Protein AF-T1AJT7-F1 (afdb_monomer)

Solvent-accessible surface area (backbone atoms only — not comparable to full-atom values): 5073 Å² total; per-residue (Å²): 135,72,56,91,92,53,91,62,102,58,88,77,75,61,66,82,72,67,49,92,99,41,74,71,50,74,67,51,51,55,50,36,53,53,48,47,65,69,42,42,77,70,52,47,57,57,51,44,39,41,63,76,67,43,60,82,60,76,100,59,90,48,68,71,60,49,53,54,51,52,52,50,54,39,59,76,67,72,110

Foldseek 3Di:
DDDAPDDDPDDDLDQHDADVVRGDDPVSVVSNVVSCVVCCVPVVLVVCCCPVVVLVDDPDDDPVVNVVSVVVSCVVVVD

pLDDT: mean 83.84, std 8.16, range [51.5, 93.31]

Organism: NCBI:txid410659

Structure (mmCIF, N/CA/C/O backbone):
data_AF-T1AJT7-F1
#
_entry.id   AF-T1AJT7-F1
#
loop_
_atom_site.group_PDB
_atom_site.id
_atom_site.type_symbol
_atom_site.label_atom_id
_atom_site.label_alt_id
_atom_site.label_comp_id
_atom_site.label_asym_id
_atom_site.label_entity_id
_atom_site.label_seq_id
_atom_site.pdbx_PDB_ins_code
_atom_site.Cartn_x
_atom_site.Cartn_y
_atom_site.Cartn_z
_atom_site.occupancy
_atom_site.B_iso_or_equiv
_atom_site.auth_seq_id
_atom_site.auth_comp_id
_atom_site.auth_asym_id
_atom_site.auth_atom_id
_atom_site.pdbx_PDB_model_num
ATOM 1 N N . LYS A 1 1 ? 11.057 4.263 -1.561 1.00 51.50 1 LYS A N 1
ATOM 2 C CA . LYS A 1 1 ? 10.191 4.461 -2.753 1.00 51.50 1 LYS A CA 1
ATOM 3 C C . LYS A 1 1 ? 11.127 4.539 -3.949 1.00 51.50 1 LYS A C 1
ATOM 5 O O . LYS A 1 1 ? 11.917 5.468 -3.976 1.00 51.50 1 LYS A O 1
ATOM 10 N N . GLY A 1 2 ? 11.133 3.546 -4.837 1.00 60.06 2 GLY A N 1
ATOM 11 C CA . GLY A 1 2 ? 11.917 3.631 -6.072 1.00 60.06 2 GLY A CA 1
ATOM 12 C C . GLY A 1 2 ? 11.113 4.382 -7.126 1.00 60.06 2 GLY A C 1
ATOM 13 O O . GLY A 1 2 ? 9.919 4.108 -7.293 1.00 60.06 2 GLY A O 1
ATOM 14 N N . TYR A 1 3 ? 11.727 5.370 -7.768 1.00 6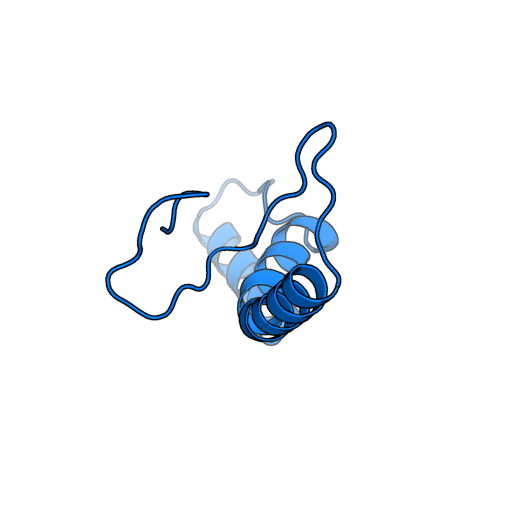5.00 3 TYR A N 1
ATOM 15 C CA . TYR A 1 3 ? 11.129 6.059 -8.902 1.00 65.00 3 TYR A CA 1
ATOM 16 C C . TYR A 1 3 ? 11.478 5.292 -10.181 1.00 65.00 3 TYR A C 1
ATOM 18 O O . TYR A 1 3 ? 12.513 4.637 -10.280 1.00 65.00 3 TYR A O 1
ATOM 26 N N . SER A 1 4 ? 10.579 5.320 -11.163 1.00 64.38 4 SER A N 1
ATOM 27 C CA . SER A 1 4 ? 10.823 4.650 -12.443 1.00 64.38 4 SER A CA 1
ATOM 28 C C . SER A 1 4 ? 12.028 5.302 -13.124 1.00 64.38 4 SER A C 1
ATOM 30 O O . SER A 1 4 ? 11.970 6.494 -13.406 1.00 64.38 4 SER A O 1
ATOM 32 N N . GLY A 1 5 ? 13.091 4.535 -13.377 1.00 66.62 5 GLY A N 1
ATOM 33 C CA . GLY A 1 5 ? 14.322 5.032 -14.005 1.00 66.62 5 GLY A CA 1
ATOM 34 C C . GLY A 1 5 ? 15.360 5.629 -13.046 1.00 66.62 5 GLY A C 1
ATOM 35 O O . GLY A 1 5 ? 16.396 6.081 -13.518 1.00 66.62 5 GLY A O 1
ATOM 36 N N . SER A 1 6 ? 15.122 5.627 -11.728 1.00 72.62 6 SER A N 1
ATOM 37 C CA . SER A 1 6 ? 16.142 6.020 -10.744 1.00 72.62 6 SER A CA 1
ATOM 38 C C . SER A 1 6 ? 16.961 4.814 -10.296 1.00 72.62 6 SER A C 1
ATOM 40 O O . SER A 1 6 ? 16.373 3.797 -9.917 1.00 72.62 6 SER A O 1
ATOM 42 N N . GLU A 1 7 ? 18.285 4.947 -10.248 1.00 66.94 7 GLU A N 1
ATOM 43 C CA . GLU A 1 7 ? 19.143 3.934 -9.635 1.00 66.94 7 GLU A CA 1
ATOM 44 C C . GLU A 1 7 ? 18.827 3.792 -8.142 1.00 66.94 7 GLU A C 1
ATOM 46 O O . GLU A 1 7 ? 18.724 4.769 -7.397 1.00 66.94 7 GLU A O 1
ATOM 51 N N . THR A 1 8 ? 18.639 2.553 -7.696 1.00 72.94 8 THR A N 1
ATOM 52 C CA . THR A 1 8 ? 18.403 2.236 -6.288 1.00 72.94 8 THR A CA 1
ATOM 53 C C . THR A 1 8 ? 19.676 1.694 -5.661 1.00 72.94 8 THR A C 1
ATOM 55 O O . THR A 1 8 ? 20.241 0.728 -6.162 1.00 72.94 8 THR A O 1
ATOM 58 N N . GLN A 1 9 ? 20.063 2.222 -4.500 1.00 68.06 9 GLN A N 1
ATOM 59 C CA . GLN A 1 9 ? 21.228 1.759 -3.730 1.00 68.06 9 GLN A CA 1
ATOM 60 C C . GLN A 1 9 ? 21.042 0.369 -3.066 1.00 68.06 9 GLN A C 1
ATOM 62 O O . GLN A 1 9 ? 21.870 -0.052 -2.268 1.00 68.06 9 GLN A O 1
ATOM 67 N N . GLY A 1 10 ? 19.957 -0.358 -3.367 1.00 73.06 10 GLY A N 1
ATOM 68 C CA . GLY A 1 10 ? 19.619 -1.650 -2.757 1.00 73.06 10 GLY A CA 1
ATOM 69 C C . GLY A 1 10 ? 18.803 -2.553 -3.687 1.00 73.06 10 GLY A C 1
ATOM 70 O O . GLY A 1 10 ? 18.774 -2.342 -4.897 1.00 73.06 10 GLY A O 1
ATOM 71 N N . ILE A 1 11 ? 18.120 -3.565 -3.130 1.00 70.44 11 ILE A N 1
ATOM 72 C CA . ILE A 1 11 ? 17.287 -4.494 -3.917 1.00 70.44 11 ILE A CA 1
ATOM 73 C C . ILE A 1 11 ? 16.165 -3.714 -4.614 1.00 70.44 11 ILE A C 1
ATOM 75 O O . ILE A 1 11 ? 15.201 -3.282 -3.976 1.00 70.44 11 ILE A O 1
ATOM 79 N N . ASP A 1 12 ? 16.271 -3.581 -5.937 1.00 73.25 12 ASP A N 1
ATOM 80 C CA . ASP A 1 12 ? 15.285 -2.859 -6.733 1.00 73.25 12 ASP A CA 1
ATOM 81 C C . ASP A 1 12 ? 13.967 -3.641 -6.848 1.00 73.25 12 ASP A C 1
ATOM 83 O O . ASP A 1 12 ? 13.798 -4.554 -7.671 1.00 73.25 12 ASP A O 1
ATOM 87 N N . GLY A 1 13 ? 13.012 -3.261 -6.000 1.00 74.44 13 GLY A N 1
ATOM 88 C CA . GLY A 1 13 ? 11.628 -3.720 -6.048 1.00 74.44 13 GLY A CA 1
ATOM 89 C C . GLY A 1 13 ? 10.725 -2.879 -6.952 1.00 74.44 13 GLY A C 1
ATOM 90 O O . GLY A 1 13 ? 9.510 -3.065 -6.917 1.00 74.44 13 GLY A O 1
ATOM 91 N N . THR A 1 14 ? 11.242 -1.912 -7.703 1.00 82.19 14 THR A N 1
ATOM 92 C CA . THR A 1 14 ? 10.420 -1.050 -8.563 1.00 82.19 14 THR A CA 1
ATOM 93 C C . THR A 1 14 ? 9.894 -1.855 -9.750 1.00 82.19 14 THR A C 1
ATOM 95 O O . THR A 1 14 ? 10.624 -2.639 -10.351 1.00 82.19 14 THR A O 1
ATOM 98 N N . MET A 1 15 ? 8.599 -1.716 -10.053 1.00 84.62 15 MET A N 1
ATOM 99 C CA . MET A 1 15 ? 8.010 -2.383 -11.216 1.00 84.62 15 MET A CA 1
ATOM 100 C C . MET A 1 15 ? 8.369 -1.620 -12.486 1.00 84.62 15 MET A C 1
ATOM 102 O O . MET A 1 15 ? 8.243 -0.394 -12.527 1.00 84.62 15 MET A O 1
ATOM 106 N N . ASP A 1 16 ? 8.738 -2.362 -13.524 1.00 86.75 16 ASP A N 1
ATOM 107 C CA . ASP A 1 16 ? 8.948 -1.813 -14.858 1.00 86.75 16 ASP A CA 1
ATOM 108 C C . ASP A 1 16 ? 7.594 -1.387 -15.448 1.00 86.75 16 ASP A C 1
ATOM 110 O O . ASP A 1 16 ? 6.603 -2.114 -15.329 1.00 86.75 16 ASP A O 1
ATOM 114 N N . LYS A 1 17 ? 7.533 -0.211 -16.080 1.00 84.56 17 LYS A N 1
ATOM 115 C CA . LYS A 1 17 ? 6.307 0.326 -16.691 1.00 84.56 17 LYS A CA 1
ATOM 116 C C . LYS A 1 17 ? 6.404 0.268 -18.210 1.00 84.56 17 LYS A C 1
ATOM 118 O O . LYS A 1 17 ? 7.429 0.638 -18.773 1.00 84.56 17 LYS A O 1
ATOM 123 N N . ALA A 1 18 ? 5.323 -0.149 -18.865 1.00 86.25 18 ALA A N 1
ATOM 124 C CA . ALA A 1 18 ? 5.185 0.042 -20.304 1.00 86.25 18 ALA A CA 1
ATOM 125 C C . ALA A 1 18 ? 4.995 1.538 -20.604 1.00 86.25 18 ALA A C 1
ATOM 127 O O . ALA A 1 18 ? 4.284 2.233 -19.875 1.00 86.25 18 ALA A O 1
ATOM 128 N N . SER A 1 19 ? 5.610 2.017 -21.680 1.00 85.06 19 SER A N 1
ATOM 129 C CA . SER A 1 19 ? 5.455 3.381 -22.194 1.00 85.06 19 SER A CA 1
ATOM 130 C C . SER A 1 19 ? 4.916 3.336 -23.627 1.00 85.06 19 SER A C 1
ATOM 132 O O . SER A 1 19 ? 4.925 2.286 -24.277 1.00 85.06 19 SER A O 1
ATOM 134 N N . ARG A 1 20 ? 4.426 4.471 -24.141 1.00 86.25 20 ARG A N 1
ATOM 135 C CA . ARG A 1 20 ? 3.994 4.584 -25.539 1.00 86.25 20 ARG A CA 1
ATOM 136 C C . ARG A 1 20 ? 5.172 4.207 -26.448 1.00 86.25 20 ARG A C 1
ATOM 138 O O . ARG A 1 20 ? 6.270 4.739 -26.303 1.00 86.25 20 ARG A O 1
ATOM 145 N N . ASN A 1 21 ? 4.936 3.263 -27.357 1.00 83.94 21 ASN A N 1
ATOM 146 C CA . ASN A 1 21 ? 5.933 2.688 -28.271 1.00 83.94 21 ASN A CA 1
ATOM 147 C C . ASN A 1 21 ? 7.096 1.927 -27.599 1.00 83.94 21 ASN A C 1
ATOM 149 O O . ASN A 1 21 ? 8.038 1.547 -28.282 1.00 83.94 21 ASN A O 1
ATOM 153 N N . HIS A 1 22 ? 7.023 1.662 -26.290 1.00 84.62 22 HIS A N 1
ATOM 154 C CA . HIS A 1 22 ? 8.006 0.866 -25.550 1.00 84.62 22 HIS A CA 1
ATOM 155 C C . HIS A 1 22 ? 7.278 -0.169 -24.680 1.00 84.62 22 HIS A C 1
ATOM 157 O O . HIS A 1 22 ? 7.061 0.057 -23.480 1.00 84.62 22 HIS A O 1
ATOM 163 N N . PRO A 1 23 ? 6.837 -1.290 -25.284 1.00 87.31 23 PRO A N 1
ATOM 164 C CA . PRO A 1 23 ? 6.212 -2.374 -24.543 1.00 87.31 23 PRO A CA 1
ATOM 165 C C . PRO A 1 23 ? 7.226 -3.069 -23.628 1.00 87.31 23 PRO A C 1
ATOM 167 O O . PRO A 1 23 ? 8.431 -3.075 -23.880 1.00 87.31 23 PRO A O 1
ATOM 170 N N . LEU A 1 24 ? 6.724 -3.689 -22.560 1.00 87.12 24 LEU A N 1
ATOM 171 C CA . LEU A 1 24 ? 7.555 -4.486 -21.662 1.00 87.12 24 LEU A CA 1
ATOM 172 C C . LEU A 1 24 ? 8.068 -5.738 -22.374 1.00 87.12 24 LEU A C 1
ATOM 174 O O . LEU A 1 24 ? 7.308 -6.486 -22.988 1.00 87.12 24 LEU A O 1
ATOM 178 N N . THR A 1 25 ? 9.356 -6.015 -22.211 1.00 90.50 25 THR A N 1
ATOM 179 C CA . THR A 1 25 ? 9.953 -7.280 -22.645 1.00 90.50 25 THR A CA 1
ATOM 180 C C . THR A 1 25 ? 9.496 -8.439 -21.752 1.00 90.50 25 THR A C 1
ATOM 182 O O . THR A 1 25 ? 9.158 -8.263 -20.578 1.00 90.50 25 THR A O 1
ATOM 185 N N . VAL A 1 26 ? 9.566 -9.672 -22.267 1.00 90.69 26 VAL A N 1
ATOM 186 C CA . VAL A 1 26 ? 9.188 -10.892 -21.521 1.00 90.69 26 VAL A CA 1
ATOM 187 C C . VAL A 1 26 ? 9.934 -11.009 -20.182 1.00 90.69 26 VAL A C 1
ATOM 189 O O . VAL A 1 26 ? 9.365 -11.439 -19.175 1.00 90.69 26 VAL A O 1
ATOM 192 N N . ARG A 1 27 ? 11.204 -10.585 -20.131 1.00 87.81 27 ARG A N 1
ATOM 193 C CA . ARG A 1 27 ? 12.016 -10.591 -18.904 1.00 87.81 27 ARG A CA 1
ATOM 194 C C . ARG A 1 27 ? 11.481 -9.611 -17.856 1.00 87.81 27 ARG A C 1
ATOM 196 O O . ARG A 1 27 ? 11.402 -9.977 -16.682 1.00 87.81 27 ARG A O 1
ATOM 203 N N . GLN A 1 28 ? 11.088 -8.408 -18.272 1.00 88.19 28 GLN A N 1
ATOM 204 C CA . GLN A 1 28 ? 10.501 -7.396 -17.387 1.00 88.19 28 GLN A CA 1
ATOM 205 C C . GLN A 1 28 ? 9.137 -7.851 -16.857 1.00 88.19 28 GLN A C 1
ATOM 207 O O . GLN A 1 28 ? 8.872 -7.734 -15.664 1.00 88.19 28 GLN A O 1
ATOM 212 N N . ILE A 1 29 ? 8.311 -8.489 -17.694 1.00 90.88 29 ILE A N 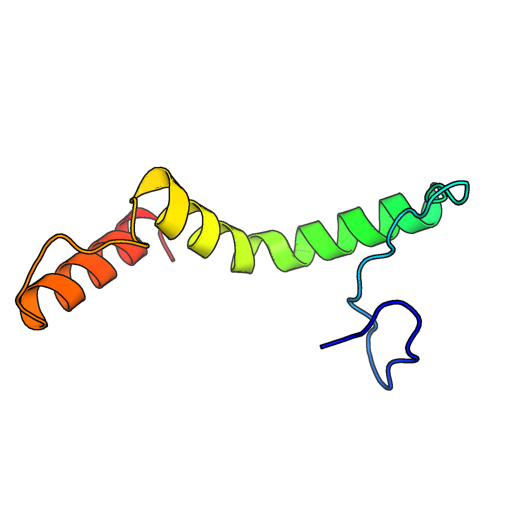1
ATOM 213 C CA . ILE A 1 29 ? 7.028 -9.070 -17.263 1.00 90.88 29 ILE A CA 1
ATOM 214 C C . ILE A 1 29 ? 7.250 -10.128 -16.174 1.00 90.88 29 ILE A C 1
ATOM 216 O O . ILE A 1 29 ? 6.636 -10.063 -15.109 1.00 90.88 29 ILE A O 1
ATOM 220 N N . ARG A 1 30 ? 8.172 -11.077 -16.386 1.00 91.00 30 ARG A N 1
ATOM 221 C CA . ARG A 1 30 ? 8.497 -12.114 -15.387 1.00 91.00 30 ARG A CA 1
ATOM 222 C C . ARG A 1 30 ? 9.051 -11.519 -14.088 1.00 91.00 30 ARG A C 1
ATOM 224 O O . ARG A 1 30 ? 8.710 -11.988 -13.001 1.00 91.00 30 ARG A O 1
ATOM 231 N N . ARG A 1 31 ? 9.879 -10.471 -14.177 1.00 89.69 31 ARG A N 1
ATOM 232 C CA . ARG A 1 31 ? 10.370 -9.722 -13.010 1.00 89.69 31 ARG A CA 1
ATOM 233 C C . ARG A 1 31 ? 9.218 -9.072 -12.244 1.00 89.69 31 ARG A C 1
ATOM 235 O O . ARG A 1 31 ? 9.151 -9.252 -11.027 1.00 89.69 31 ARG A O 1
ATOM 242 N N . ASN A 1 32 ? 8.322 -8.374 -12.938 1.00 90.19 32 ASN A N 1
ATOM 243 C CA . ASN A 1 32 ? 7.150 -7.740 -12.341 1.00 90.19 32 ASN A CA 1
ATOM 244 C C . ASN A 1 32 ? 6.257 -8.777 -11.656 1.00 90.19 32 ASN A C 1
ATOM 246 O O . ASN A 1 32 ? 5.942 -8.602 -10.486 1.00 90.19 32 ASN A O 1
ATOM 250 N N . LEU A 1 33 ? 5.962 -9.909 -12.305 1.00 90.25 33 LEU A N 1
ATOM 251 C CA . LEU A 1 33 ? 5.187 -11.003 -11.703 1.00 90.25 33 LEU A CA 1
ATOM 252 C C . LEU A 1 33 ? 5.811 -11.514 -10.397 1.00 90.25 33 LEU A C 1
ATOM 254 O O . LEU A 1 33 ? 5.110 -11.733 -9.408 1.00 90.2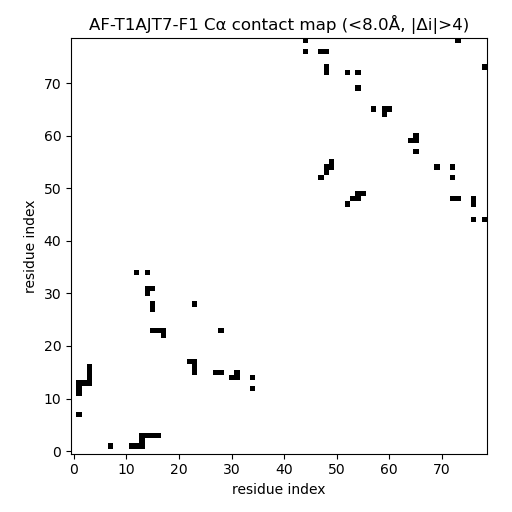5 33 LEU A O 1
ATOM 258 N N . ARG A 1 34 ? 7.139 -11.659 -10.351 1.00 89.69 34 ARG A N 1
ATOM 259 C CA . ARG A 1 34 ? 7.857 -12.043 -9.127 1.00 89.69 34 ARG A CA 1
ATOM 260 C C . ARG A 1 34 ? 7.742 -10.980 -8.029 1.00 89.69 34 ARG A C 1
ATOM 262 O O . ARG A 1 34 ? 7.556 -11.343 -6.868 1.00 89.69 34 ARG A O 1
ATOM 269 N N . ILE A 1 35 ? 7.868 -9.695 -8.369 1.00 88.38 35 ILE A N 1
ATOM 270 C CA . ILE A 1 35 ? 7.702 -8.582 -7.417 1.00 88.38 35 ILE A CA 1
ATOM 271 C C . ILE A 1 35 ? 6.266 -8.570 -6.881 1.00 88.38 35 ILE A C 1
ATOM 273 O O . ILE A 1 35 ? 6.071 -8.541 -5.667 1.00 88.38 35 ILE A O 1
ATOM 277 N N . THR A 1 36 ? 5.270 -8.687 -7.761 1.00 86.56 36 THR A N 1
ATOM 278 C CA . THR A 1 36 ? 3.853 -8.784 -7.398 1.00 86.56 36 THR A CA 1
ATOM 279 C C . THR A 1 36 ? 3.598 -9.965 -6.472 1.00 86.56 36 THR A C 1
ATOM 281 O O . THR A 1 36 ? 2.929 -9.795 -5.461 1.00 86.56 36 THR A O 1
ATOM 284 N N . 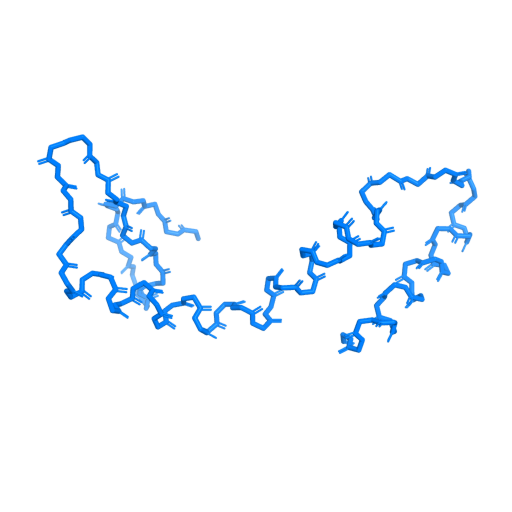ARG A 1 37 ? 4.185 -11.143 -6.728 1.00 87.94 37 ARG A N 1
ATOM 285 C CA . ARG A 1 37 ? 4.015 -12.314 -5.850 1.00 87.94 37 ARG A CA 1
ATOM 286 C C . ARG A 1 37 ? 4.541 -12.075 -4.433 1.00 87.94 37 ARG A C 1
ATOM 288 O O . ARG A 1 37 ? 3.949 -12.568 -3.483 1.00 87.94 37 ARG A O 1
ATOM 295 N N . LYS A 1 38 ? 5.624 -11.304 -4.284 1.00 87.25 38 LYS A N 1
ATOM 296 C CA . LYS A 1 38 ? 6.165 -10.917 -2.970 1.00 87.25 38 LYS A CA 1
ATOM 297 C C . LYS A 1 38 ? 5.334 -9.829 -2.278 1.00 87.25 38 LYS A C 1
ATOM 299 O O . LYS A 1 38 ? 5.246 -9.838 -1.059 1.00 87.25 38 LYS A O 1
ATOM 304 N N . ARG A 1 39 ? 4.738 -8.900 -3.035 1.00 85.12 39 ARG A N 1
ATOM 305 C CA . ARG A 1 39 ? 3.928 -7.787 -2.499 1.00 85.12 39 ARG A CA 1
ATOM 306 C C . ARG A 1 39 ? 2.484 -8.158 -2.197 1.00 85.12 39 ARG A C 1
ATOM 308 O O . ARG A 1 39 ? 1.896 -7.610 -1.270 1.00 85.12 39 ARG A O 1
ATOM 315 N N . SER A 1 40 ? 1.928 -9.092 -2.964 1.00 84.75 40 SER A N 1
ATOM 316 C CA . SER A 1 40 ? 0.523 -9.486 -2.890 1.00 84.75 40 SER A CA 1
ATOM 317 C C . SER A 1 40 ? 0.070 -9.837 -1.468 1.00 84.75 40 SER A C 1
ATOM 319 O O . SER A 1 40 ? -0.979 -9.329 -1.086 1.00 84.75 40 SER A O 1
ATOM 321 N N . PRO A 1 41 ? 0.834 -10.580 -0.640 1.00 84.19 41 PRO A N 1
ATOM 322 C CA . PRO A 1 41 ? 0.423 -10.865 0.735 1.00 84.19 41 PRO A CA 1
ATOM 323 C C . PRO A 1 41 ? 0.194 -9.613 1.593 1.00 84.19 41 PRO A C 1
ATOM 325 O O . PRO A 1 41 ? -0.723 -9.603 2.403 1.00 84.19 41 PRO A O 1
ATOM 328 N N . GLY A 1 42 ? 0.983 -8.550 1.396 1.00 82.38 42 GLY A N 1
ATOM 329 C CA . GLY A 1 42 ? 0.865 -7.309 2.165 1.00 82.38 42 GLY A CA 1
ATOM 330 C C . GLY A 1 42 ? -0.151 -6.317 1.595 1.00 82.38 42 GLY A C 1
ATOM 331 O O . GLY A 1 42 ? -0.848 -5.654 2.350 1.00 82.38 42 GLY A O 1
ATOM 332 N N . GLU A 1 43 ? -0.275 -6.209 0.270 1.00 84.12 43 GLU A N 1
ATOM 333 C CA . GLU A 1 43 ? -1.164 -5.222 -0.375 1.00 84.12 43 GLU A CA 1
ATOM 334 C C . GLU A 1 43 ? -2.616 -5.717 -0.521 1.00 84.12 43 GLU A C 1
ATOM 336 O O . GLU A 1 43 ? -3.563 -4.926 -0.457 1.00 84.12 43 GLU A O 1
ATOM 341 N N . ARG A 1 44 ? -2.814 -7.031 -0.688 1.00 85.00 44 ARG A N 1
ATOM 342 C CA . ARG A 1 44 ? -4.136 -7.664 -0.820 1.00 85.00 44 ARG A CA 1
ATOM 343 C C . ARG A 1 44 ? -5.073 -7.419 0.377 1.00 85.00 44 ARG A C 1
ATOM 345 O O . ARG A 1 44 ? -6.226 -7.084 0.103 1.00 85.00 44 ARG A O 1
ATOM 352 N N . PRO A 1 45 ? -4.631 -7.490 1.651 1.00 86.00 45 PRO A N 1
ATOM 353 C CA . PRO A 1 45 ? -5.488 -7.156 2.789 1.00 86.00 45 PRO A CA 1
ATOM 354 C C . PRO A 1 45 ? -6.100 -5.763 2.690 1.00 86.00 45 PRO A C 1
ATOM 356 O O . PRO A 1 45 ? -7.309 -5.594 2.838 1.00 86.00 45 PRO A O 1
ATOM 359 N N . TYR A 1 46 ? -5.284 -4.761 2.361 1.00 84.81 46 TYR A N 1
ATOM 360 C CA . TYR A 1 46 ? -5.758 -3.386 2.223 1.00 84.81 46 TYR A CA 1
ATOM 361 C C . TYR A 1 46 ? -6.756 -3.237 1.078 1.00 84.81 46 TYR A C 1
ATOM 363 O O . TYR A 1 46 ? -7.745 -2.517 1.215 1.00 84.81 46 TYR A O 1
ATOM 371 N N . SER A 1 4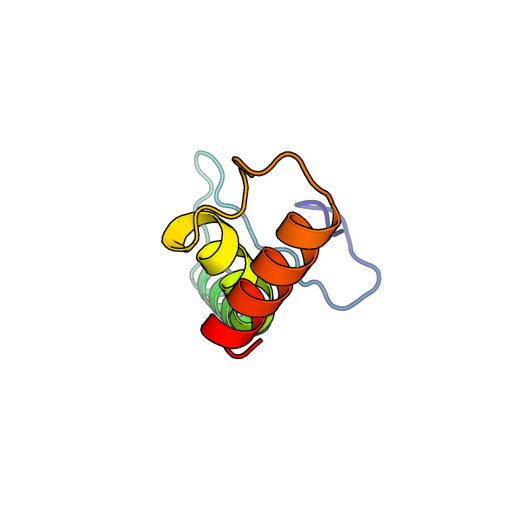7 ? -6.528 -3.929 -0.042 1.00 86.19 47 SER A N 1
ATOM 372 C CA . SER A 1 47 ? -7.462 -3.931 -1.169 1.00 86.19 47 SER A CA 1
ATOM 373 C C . SER A 1 47 ? -8.821 -4.519 -0.780 1.00 86.19 47 SER A C 1
ATOM 375 O O . SER A 1 47 ? -9.849 -3.928 -1.108 1.00 86.19 47 SER A O 1
ATOM 377 N N . VAL A 1 48 ? -8.837 -5.619 -0.022 1.00 88.38 48 VAL A N 1
ATOM 378 C CA . VAL A 1 48 ? -10.076 -6.261 0.440 1.00 88.38 48 VAL A CA 1
ATOM 379 C C . VAL A 1 48 ? -10.799 -5.422 1.490 1.00 88.38 48 VAL A C 1
ATOM 381 O O . VAL A 1 48 ? -12.006 -5.214 1.368 1.00 88.38 48 VAL A O 1
ATOM 384 N N . ILE A 1 49 ? -10.079 -4.856 2.461 1.00 89.69 49 ILE 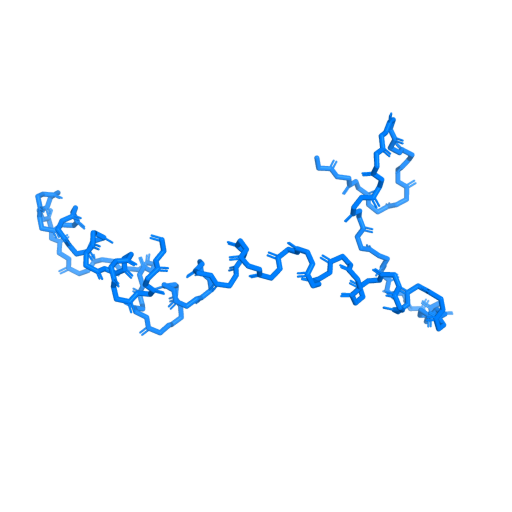A N 1
ATOM 385 C CA . ILE A 1 49 ? -10.667 -3.958 3.465 1.00 89.69 49 ILE A CA 1
ATOM 386 C C . ILE A 1 49 ? -11.282 -2.723 2.805 1.00 89.69 49 ILE A C 1
ATOM 388 O O . ILE A 1 49 ? -12.390 -2.309 3.150 1.00 89.69 49 ILE A O 1
ATOM 392 N N . LYS A 1 50 ? -10.591 -2.140 1.824 1.00 89.19 50 LYS A N 1
ATOM 393 C CA . LYS A 1 50 ? -11.091 -0.969 1.105 1.00 89.19 50 LYS A CA 1
ATOM 394 C C . LYS A 1 50 ? -12.290 -1.305 0.214 1.00 89.19 50 LYS A C 1
ATOM 396 O O . LYS A 1 50 ? -13.258 -0.556 0.228 1.00 89.19 50 LYS A O 1
ATOM 401 N N . GLY A 1 51 ? -12.208 -2.385 -0.565 1.00 89.56 51 GLY A N 1
ATOM 402 C CA . GLY A 1 51 ? -13.194 -2.731 -1.590 1.00 89.56 51 GLY A CA 1
ATOM 403 C C . GLY A 1 51 ? -14.389 -3.522 -1.062 1.00 89.56 51 GLY A C 1
ATOM 404 O O . GLY A 1 51 ? -15.521 -3.093 -1.228 1.00 89.56 51 GLY A O 1
ATOM 405 N N . ILE A 1 52 ? -14.148 -4.662 -0.410 1.00 87.31 52 ILE A N 1
ATOM 406 C CA . ILE A 1 52 ? -15.215 -5.581 0.023 1.00 87.31 52 ILE A CA 1
ATOM 407 C C . ILE A 1 52 ? -15.879 -5.066 1.300 1.00 87.31 52 ILE A C 1
ATOM 409 O O . ILE A 1 52 ? -17.101 -4.962 1.377 1.00 87.31 52 ILE A O 1
ATOM 413 N N . PHE A 1 53 ? -15.082 -4.679 2.299 1.00 86.62 53 PHE A N 1
ATOM 414 C CA . PHE A 1 53 ? -15.618 -4.165 3.565 1.00 86.62 53 PHE A CA 1
ATOM 415 C C . PHE A 1 53 ? -15.982 -2.676 3.521 1.00 86.62 53 PHE A C 1
ATOM 417 O O . PHE A 1 53 ? -16.473 -2.139 4.517 1.00 86.62 53 PHE A O 1
ATOM 424 N N . HIS A 1 54 ? -15.761 -2.005 2.382 1.00 86.31 54 HIS A N 1
ATOM 425 C CA . HIS A 1 54 ? -16.036 -0.577 2.195 1.00 86.31 54 HIS A CA 1
ATOM 426 C C . HIS A 1 54 ? -15.400 0.287 3.304 1.00 86.31 54 HIS A C 1
ATOM 428 O O . HIS A 1 54 ? -15.978 1.264 3.782 1.00 86.31 54 HIS A O 1
ATOM 434 N N . GLY A 1 55 ? -14.201 -0.093 3.759 1.00 83.56 55 GLY A N 1
ATOM 435 C CA . GLY A 1 55 ? -13.535 0.498 4.921 1.00 83.56 55 GLY A CA 1
ATOM 436 C C . GLY A 1 55 ? -13.006 1.920 4.713 1.00 83.56 55 GLY A C 1
ATOM 437 O O . GLY A 1 55 ? -12.577 2.543 5.681 1.00 83.56 55 GLY A O 1
ATOM 438 N N . SER A 1 56 ? -13.032 2.452 3.485 1.00 81.25 56 SER A N 1
ATOM 439 C CA . SER A 1 56 ? -12.591 3.825 3.196 1.00 81.25 56 SER A CA 1
ATOM 440 C C . SER A 1 56 ? -13.534 4.896 3.737 1.00 81.25 56 SER A C 1
ATOM 442 O O . SER A 1 56 ? -13.087 6.009 3.999 1.00 81.25 56 SER A O 1
ATOM 444 N N . HIS A 1 57 ? -14.817 4.571 3.915 1.00 83.31 57 HIS A N 1
ATOM 445 C CA . HIS A 1 57 ? -15.812 5.483 4.469 1.00 83.31 57 HIS A CA 1
ATOM 446 C C . HIS A 1 57 ? -16.435 4.882 5.727 1.00 83.31 57 HIS A C 1
ATOM 448 O O . HIS A 1 57 ? -16.799 3.704 5.789 1.00 83.31 57 HIS A O 1
ATOM 454 N N . VAL A 1 58 ? -16.552 5.705 6.767 1.00 82.38 58 VAL A N 1
ATOM 455 C CA . VAL A 1 58 ? -17.104 5.281 8.051 1.00 82.38 58 VAL A CA 1
ATOM 456 C C . VAL A 1 58 ? -18.370 6.076 8.331 1.00 82.38 58 VAL A C 1
ATOM 458 O O . VAL A 1 58 ? -18.313 7.263 8.619 1.00 82.38 58 VAL A O 1
ATOM 461 N N . TYR A 1 59 ? -19.517 5.400 8.290 1.00 84.12 59 TYR A N 1
ATOM 462 C CA . TYR A 1 59 ? -20.834 5.965 8.619 1.00 84.12 59 TYR A CA 1
ATOM 463 C C . TYR A 1 59 ? -21.124 5.969 10.128 1.00 84.12 59 TYR A C 1
ATOM 465 O O . TYR A 1 59 ? -22.273 5.936 10.556 1.00 84.12 59 TYR A O 1
ATOM 473 N N . VAL A 1 60 ? -20.077 5.947 10.956 1.00 85.62 60 VAL A N 1
ATOM 474 C CA . VAL A 1 60 ? -20.199 5.884 12.413 1.00 85.62 60 VAL A CA 1
ATOM 475 C C . VAL A 1 60 ? -19.459 7.061 13.022 1.00 85.62 60 VAL A C 1
ATOM 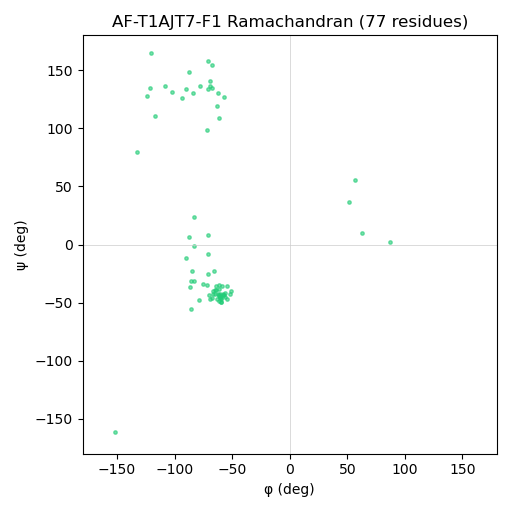477 O O . VAL A 1 60 ? -18.287 7.276 12.734 1.00 85.62 60 VAL A O 1
ATOM 480 N N . THR A 1 61 ? -20.142 7.808 13.883 1.00 85.56 61 THR A N 1
ATOM 481 C CA . THR A 1 61 ? -19.655 9.089 14.416 1.00 85.56 61 THR A CA 1
ATOM 482 C C . THR A 1 61 ? -18.739 8.938 15.633 1.00 85.56 61 THR A C 1
ATOM 484 O O . THR A 1 61 ? -17.924 9.810 15.912 1.00 85.56 61 THR A O 1
ATOM 487 N N . MET A 1 62 ? -18.830 7.822 16.363 1.00 92.25 62 MET A N 1
ATOM 488 C CA . MET A 1 62 ? -18.046 7.595 17.582 1.00 92.25 62 MET A CA 1
ATOM 489 C C . MET A 1 62 ? -16.748 6.830 17.316 1.00 92.25 62 MET A C 1
ATOM 491 O O . MET A 1 62 ? -16.786 5.682 16.869 1.00 92.25 62 MET A O 1
ATOM 495 N N . ILE A 1 63 ? -15.613 7.391 17.749 1.00 89.69 63 ILE A N 1
ATOM 496 C CA . ILE A 1 63 ? -14.270 6.782 17.638 1.00 89.69 63 ILE A CA 1
ATOM 497 C C . ILE A 1 63 ? -14.236 5.347 18.188 1.00 89.69 63 ILE A C 1
ATOM 499 O O . ILE A 1 63 ? -13.634 4.463 17.579 1.00 89.69 63 ILE A O 1
ATOM 503 N N . ARG A 1 64 ? -14.916 5.081 19.313 1.00 93.31 64 ARG A N 1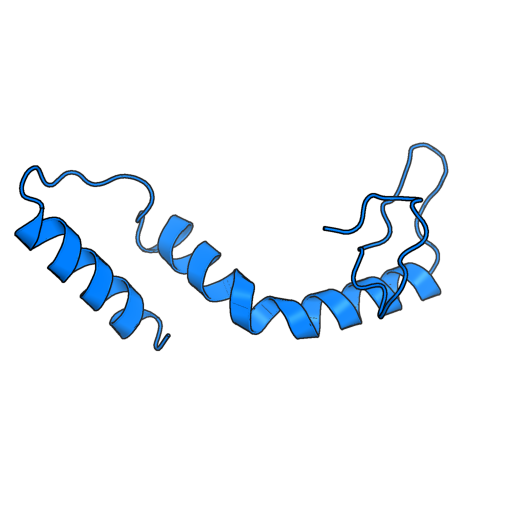
ATOM 504 C CA . ARG A 1 64 ? -14.980 3.737 19.918 1.00 93.31 64 ARG A CA 1
ATOM 505 C C . ARG A 1 64 ? -15.562 2.700 18.951 1.00 93.31 64 ARG A C 1
ATOM 507 O O . ARG A 1 64 ? -15.008 1.616 18.813 1.00 93.31 64 ARG A O 1
ATOM 514 N N . ARG A 1 65 ? -16.632 3.053 18.233 1.00 89.81 65 ARG A N 1
ATOM 515 C CA . ARG A 1 65 ? -17.275 2.162 17.258 1.00 89.81 65 ARG A CA 1
ATOM 516 C C . ARG A 1 65 ? -16.426 1.986 15.997 1.00 89.81 65 ARG A C 1
ATOM 518 O O . ARG A 1 65 ? -16.374 0.884 15.461 1.00 89.81 65 ARG A O 1
ATOM 525 N N . VAL A 1 66 ? -15.715 3.032 15.563 1.00 90.06 66 VAL A N 1
ATOM 526 C CA . VAL A 1 66 ? -14.767 2.942 14.437 1.00 90.06 66 VAL A CA 1
ATOM 527 C C . VAL A 1 66 ? -13.648 1.946 14.737 1.00 90.06 66 VAL A C 1
ATOM 529 O O . VAL A 1 66 ? -13.347 1.104 13.895 1.00 90.06 66 VAL A O 1
ATOM 532 N N . ARG A 1 67 ? -13.074 1.994 15.947 1.00 91.06 67 ARG A N 1
ATOM 533 C CA . ARG A 1 67 ? -12.016 1.064 16.376 1.00 91.06 67 ARG A CA 1
ATOM 534 C C . ARG A 1 67 ? -12.489 -0.385 16.340 1.00 91.06 67 ARG A C 1
ATOM 536 O O . ARG A 1 67 ? -11.837 -1.210 15.718 1.00 91.06 67 ARG A O 1
ATOM 543 N N . VAL A 1 68 ? -13.651 -0.664 16.928 1.00 92.50 68 VAL A N 1
ATOM 544 C CA . VAL A 1 68 ? -14.237 -2.013 16.930 1.00 92.50 68 VAL A CA 1
ATOM 545 C C . VAL A 1 68 ? -14.495 -2.499 15.500 1.00 92.50 68 VAL A C 1
ATOM 547 O O . VAL A 1 68 ? -14.079 -3.600 15.150 1.00 92.50 68 VAL A O 1
ATOM 550 N N . LYS A 1 69 ? -15.090 -1.660 14.637 1.00 90.25 69 LYS A N 1
ATOM 551 C CA . LYS A 1 69 ? -15.292 -1.984 13.213 1.00 90.25 69 LYS A CA 1
ATOM 552 C C . LYS A 1 69 ? -13.966 -2.321 12.519 1.00 90.25 69 LYS A C 1
ATOM 554 O O . LYS A 1 69 ? -13.902 -3.303 11.789 1.00 90.25 69 LYS A O 1
ATOM 559 N N . ALA A 1 70 ? -12.916 -1.531 12.747 1.00 89.19 70 ALA A N 1
ATOM 560 C CA . ALA A 1 70 ? -11.595 -1.775 12.170 1.00 89.19 70 ALA A CA 1
ATOM 561 C C . ALA A 1 70 ? -11.000 -3.114 12.627 1.00 89.19 70 ALA A C 1
ATOM 563 O O . ALA A 1 70 ? -10.525 -3.877 11.790 1.00 89.19 70 ALA A O 1
ATOM 564 N N . THR A 1 71 ? -11.102 -3.441 13.917 1.00 91.56 71 THR A N 1
ATOM 565 C CA . THR A 1 71 ? -10.653 -4.734 14.450 1.00 91.56 71 THR A CA 1
ATOM 566 C C . THR A 1 71 ? -11.395 -5.903 13.799 1.00 91.56 71 THR A C 1
ATOM 568 O O . THR A 1 71 ? -10.754 -6.850 13.355 1.00 91.56 71 THR A O 1
ATOM 571 N N . PHE A 1 72 ? -12.723 -5.820 13.658 1.00 89.75 72 PHE A N 1
ATOM 572 C CA . PHE A 1 72 ? -13.504 -6.858 12.976 1.00 89.75 72 PHE A CA 1
ATOM 573 C C . PHE A 1 72 ? -13.150 -6.999 11.490 1.00 89.75 72 PHE A C 1
ATOM 575 O O . PHE A 1 72 ? -13.126 -8.118 10.988 1.00 89.75 72 PHE A O 1
ATOM 582 N N . MET A 1 73 ? -12.831 -5.905 10.789 1.00 89.81 73 MET A N 1
ATOM 583 C CA . MET A 1 73 ? -12.375 -5.970 9.392 1.00 89.81 73 MET A CA 1
ATOM 584 C C . MET A 1 73 ? -11.024 -6.691 9.257 1.00 89.81 73 MET A C 1
ATOM 586 O O . MET A 1 73 ? -10.852 -7.469 8.321 1.00 89.81 73 MET A O 1
ATOM 590 N N . CYS A 1 74 ? -10.087 -6.478 10.188 1.00 87.88 74 CYS A N 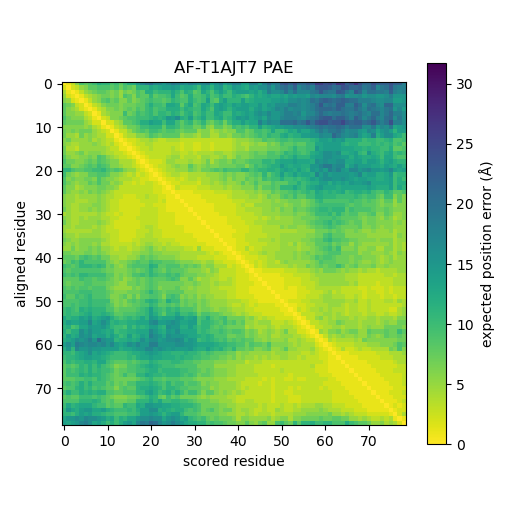1
ATOM 591 C CA . CYS A 1 74 ? -8.816 -7.211 10.205 1.00 87.88 74 CYS A CA 1
ATOM 592 C C . CYS A 1 74 ? -9.026 -8.701 10.521 1.00 87.88 74 CYS A C 1
ATOM 594 O O . CYS A 1 74 ? -8.509 -9.553 9.803 1.00 87.88 74 CYS A O 1
ATOM 596 N N . LEU A 1 75 ? -9.842 -9.015 11.534 1.00 88.50 75 LEU A N 1
ATOM 597 C CA . LEU A 1 75 ? -10.173 -10.398 11.901 1.00 88.50 75 LEU A CA 1
ATOM 598 C C . LEU A 1 75 ? -10.881 -11.140 10.759 1.00 88.50 75 LEU A C 1
ATOM 600 O O . LEU A 1 75 ? -10.524 -12.270 10.447 1.00 88.50 75 LEU A O 1
ATOM 604 N N . GLY A 1 76 ? -11.843 -10.495 10.092 1.00 84.31 76 GLY A N 1
ATOM 605 C CA . GLY A 1 76 ? -12.587 -11.080 8.974 1.00 84.31 76 GLY A CA 1
ATOM 606 C C . GLY A 1 76 ? -11.734 -11.365 7.734 1.00 84.31 76 GLY A C 1
ATOM 607 O O . GLY A 1 76 ? -12.102 -12.217 6.930 1.00 84.31 76 GLY A O 1
ATOM 608 N N . TYR A 1 77 ? -10.594 -10.686 7.576 1.00 81.06 77 TYR A N 1
ATOM 609 C CA . TYR A 1 77 ? -9.616 -10.987 6.526 1.00 81.06 77 TYR A CA 1
ATOM 610 C C . TYR A 1 77 ? -8.550 -12.012 6.962 1.00 81.06 77 TYR A C 1
ATOM 612 O O . TYR A 1 77 ? -7.833 -12.526 6.106 1.00 81.06 77 TYR A O 1
ATOM 620 N N . ASN A 1 78 ? -8.459 -12.330 8.260 1.00 83.00 78 ASN A N 1
ATOM 621 C CA . ASN A 1 78 ? -7.353 -13.081 8.864 1.00 83.00 78 ASN A CA 1
ATOM 622 C C . ASN A 1 78 ? -5.992 -12.411 8.600 1.00 83.00 78 ASN A C 1
ATOM 624 O O . ASN A 1 78 ? -5.099 -12.988 7.975 1.00 83.00 78 ASN A O 1
ATOM 628 N N . LEU A 1 79 ? -5.909 -11.139 8.997 1.00 77.31 79 LEU A N 1
ATOM 629 C CA . LEU A 1 79 ? -4.739 -10.274 8.848 1.00 77.31 79 LEU A CA 1
ATOM 630 C C . LEU A 1 79 ? -3.762 -10.437 10.016 1.00 77.31 79 LEU A C 1
ATOM 632 O O . LEU A 1 79 ? -4.245 -10.481 11.170 1.00 77.31 79 LEU A O 1
#

Sequence (79 aa):
KGYSGSETQGIDGTMDKASRNHPLTVRQIRRNLRITRKRSPGERPYSVIKGIFHGSHVYVTMIRRVRVKATFMCLGYNL

Mean predicted aligned error: 7.43 Å

Secondary structure (DSSP, 8-state):
-PPTTPPPSS---PPP--BTTBPPPHHHHHHHHHHHHHHHHHHHHHHHHHHTS-TTS-----HHHHHHHHHHHHHHHT-

Radius of gyration: 18.1 Å; Cα contacts (8 Å, |Δi|>4): 40; chains: 1; bounding box: 42×22×48 Å